Protein AF-A0A7J9YKW8-F1 (afdb_monomer)

Solvent-accessible surface area (backbone atoms only — not comparable to full-atom values): 7260 Å² total; per-residue (Å²): 127,84,62,62,62,55,50,50,53,51,48,48,49,53,52,52,34,52,52,51,46,54,50,53,51,49,49,36,51,47,34,22,53,49,23,52,75,72,69,74,45,67,23,69,60,40,20,50,52,50,47,55,55,48,50,58,50,47,77,72,68,57,56,70,73,44,46,51,50,47,48,54,52,53,49,52,50,50,51,51,51,51,52,49,50,54,50,49,52,63,69,70,56,57,70,65,63,45,64,80,39,45,66,66,53,50,50,52,54,50,52,51,53,53,56,55,59,63,69,68,64,70,66,65,70,59,70,79,74,118

pLDDT: mean 84.44, std 10.03, range [50.09, 98.0]

Foldseek 3Di:
DVVPVVVVVVCCLVVVLVVVLVVLVCQLVVQLCCCVPPVVDHSNVSSVVSVVVVVVVCVVDPDPSSSVSSVVVVVVVVVVVVVVVVVVVVVPDDPVVCVVVVPVVVVVVVVVVVVVVVVPPPPPVVVVPD

Structure (mmCIF, N/CA/C/O backbone):
data_AF-A0A7J9YKW8-F1
#
_entry.id   AF-A0A7J9YKW8-F1
#
loop_
_atom_site.group_PDB
_atom_site.id
_atom_site.type_symbol
_atom_site.label_atom_id
_atom_site.label_alt_id
_atom_site.label_comp_id
_atom_site.label_asym_id
_atom_site.label_entity_id
_atom_site.label_seq_id
_atom_site.pdbx_PDB_ins_code
_atom_site.Cartn_x
_atom_site.Cartn_y
_atom_site.Cartn_z
_atom_site.occupancy
_atom_site.B_iso_or_equiv
_atom_site.auth_seq_id
_atom_site.auth_comp_id
_atom_site.auth_asym_id
_atom_site.auth_atom_id
_atom_site.pdbx_PDB_model_num
ATOM 1 N N . MET A 1 1 ? -28.601 26.530 15.324 1.00 50.09 1 MET A N 1
ATOM 2 C CA . MET A 1 1 ? -28.606 25.846 16.633 1.00 50.09 1 MET A CA 1
ATOM 3 C C . MET A 1 1 ? -28.404 24.337 16.513 1.00 50.09 1 MET A C 1
ATOM 5 O O . MET A 1 1 ? -27.565 23.844 17.246 1.00 50.09 1 MET A O 1
ATOM 9 N N . LEU A 1 2 ? -29.072 23.597 15.605 1.00 60.59 2 LEU A N 1
ATOM 10 C CA . LEU A 1 2 ? -28.809 22.150 15.399 1.00 60.59 2 LEU A CA 1
ATOM 11 C C . LEU A 1 2 ? -27.760 21.827 14.300 1.00 60.59 2 LEU A C 1
ATOM 13 O O . LEU A 1 2 ? -27.387 20.673 14.140 1.00 60.59 2 LEU A O 1
ATOM 17 N N . ASN A 1 3 ? -27.266 22.822 13.550 1.00 66.88 3 ASN A N 1
ATOM 18 C CA . ASN A 1 3 ? -26.307 22.619 12.445 1.00 66.88 3 ASN A CA 1
ATOM 19 C C . ASN A 1 3 ? -24.840 22.889 12.840 1.00 66.88 3 ASN A C 1
ATOM 21 O O . ASN A 1 3 ? -23.915 22.472 12.154 1.00 66.88 3 ASN A O 1
ATOM 25 N N . ASP A 1 4 ? -24.624 23.573 13.963 1.00 78.38 4 ASP A N 1
ATOM 26 C CA . ASP A 1 4 ? -23.306 24.089 14.342 1.00 78.38 4 ASP A CA 1
ATOM 27 C C . ASP A 1 4 ? -22.444 22.985 14.987 1.00 78.38 4 ASP A C 1
ATOM 29 O O . ASP A 1 4 ? -21.262 22.852 14.688 1.00 78.38 4 ASP A O 1
ATOM 33 N N . GLY A 1 5 ? -23.057 22.114 15.799 1.00 78.00 5 GLY A N 1
ATOM 34 C CA . GLY A 1 5 ? -22.378 20.968 16.416 1.00 78.00 5 GLY A CA 1
ATOM 35 C C . GLY A 1 5 ? -22.080 19.828 15.438 1.00 78.00 5 GLY A C 1
ATOM 36 O O . GLY A 1 5 ? -21.012 19.229 15.504 1.00 78.00 5 GLY A O 1
ATOM 37 N N . VAL A 1 6 ? -22.983 19.561 14.486 1.00 80.00 6 VAL A N 1
ATOM 38 C CA . VAL A 1 6 ? -22.766 18.532 13.453 1.00 80.00 6 VAL A CA 1
ATOM 39 C C . VAL A 1 6 ? -21.626 18.939 12.525 1.00 80.00 6 VAL A C 1
ATOM 41 O O . VAL A 1 6 ? -20.781 18.106 12.218 1.00 80.00 6 VAL A O 1
ATOM 44 N N . ALA A 1 7 ? -21.550 20.217 12.135 1.00 80.12 7 ALA A N 1
ATOM 45 C CA . ALA A 1 7 ? -20.447 20.729 11.327 1.00 80.12 7 ALA A CA 1
ATOM 46 C C . ALA A 1 7 ? -19.093 20.582 12.038 1.00 80.12 7 ALA A C 1
ATOM 48 O O . ALA A 1 7 ? -18.124 20.189 11.398 1.00 80.12 7 ALA A O 1
ATOM 49 N N . ILE A 1 8 ? -19.032 20.836 13.350 1.00 77.69 8 ILE A N 1
ATOM 50 C CA . ILE A 1 8 ? -17.806 20.664 14.146 1.00 77.69 8 ILE A CA 1
ATOM 51 C C . ILE A 1 8 ? -17.387 19.193 14.190 1.00 77.69 8 ILE A C 1
ATOM 53 O O . ILE A 1 8 ? -16.230 18.900 13.913 1.00 77.69 8 ILE A O 1
ATOM 57 N N . VAL A 1 9 ? -18.317 18.269 14.452 1.00 77.75 9 VAL A N 1
ATOM 58 C CA . VAL A 1 9 ? -18.020 16.824 14.472 1.00 77.75 9 VAL A CA 1
ATOM 59 C C . VAL A 1 9 ? -17.594 16.328 13.088 1.00 77.75 9 VAL A C 1
ATOM 61 O O . VAL A 1 9 ? -16.644 15.557 12.975 1.00 77.75 9 VAL A O 1
ATOM 64 N N . LEU A 1 10 ? -18.241 16.806 12.018 1.00 76.81 10 LEU A N 1
ATOM 65 C CA . LEU A 1 10 ? -17.848 16.473 10.648 1.00 76.81 10 LEU A CA 1
ATOM 66 C C . LEU A 1 10 ? -16.442 16.985 10.326 1.00 76.81 10 LEU A C 1
ATOM 68 O O . LEU A 1 10 ? -15.647 16.252 9.743 1.00 76.81 10 LEU A O 1
ATOM 72 N N . TYR A 1 11 ? -16.138 18.230 10.705 1.00 80.88 11 TYR A N 1
ATOM 73 C CA . TYR A 1 11 ? -14.812 18.812 10.522 1.00 80.88 11 TYR A CA 1
ATOM 74 C C . TYR A 1 11 ? -13.767 18.071 11.344 1.00 80.88 11 TYR A C 1
ATOM 76 O O . TYR A 1 11 ? -12.694 17.800 10.827 1.00 80.88 11 TYR A O 1
ATOM 84 N N . GLU A 1 12 ? -14.066 17.702 12.585 1.00 76.94 12 GLU A N 1
ATOM 85 C CA . GLU A 1 12 ? -13.144 16.958 13.438 1.00 76.94 12 GLU A CA 1
ATOM 86 C C . GLU A 1 12 ? -12.818 15.593 12.823 1.00 76.94 12 GLU A C 1
ATOM 88 O O . GLU A 1 12 ? -11.647 15.253 12.681 1.00 76.94 12 GLU A O 1
ATOM 93 N N . ILE A 1 13 ? -13.825 14.860 12.337 1.00 76.19 13 ILE A N 1
ATOM 94 C CA . ILE A 1 13 ? -13.625 13.563 11.676 1.00 76.19 13 ILE A CA 1
ATOM 95 C C . ILE A 1 13 ? -12.825 13.716 10.375 1.00 76.19 13 ILE A C 1
ATOM 97 O O . ILE A 1 13 ? -11.855 12.987 10.164 1.00 76.19 13 ILE A O 1
ATOM 101 N N . LEU A 1 14 ? -13.188 14.672 9.512 1.00 78.56 14 LEU A N 1
ATOM 102 C CA . LEU A 1 14 ? -12.498 14.893 8.235 1.00 78.56 14 LEU A CA 1
ATOM 103 C C . LEU A 1 14 ? -11.055 15.359 8.432 1.00 78.56 14 LEU A C 1
ATOM 105 O O . LEU A 1 14 ? -10.143 14.872 7.766 1.00 78.56 14 LEU A O 1
ATOM 109 N N . LEU A 1 15 ? -10.841 16.305 9.341 1.00 81.69 15 LEU A N 1
ATOM 110 C CA . LEU A 1 15 ? -9.563 16.983 9.516 1.00 81.69 15 LEU A CA 1
ATOM 111 C C . LEU A 1 15 ? -8.595 16.095 10.315 1.00 81.69 15 LEU A C 1
ATOM 113 O O . LEU A 1 15 ? -7.461 15.899 9.877 1.00 81.69 15 LEU A O 1
ATOM 117 N N . VAL A 1 16 ? -9.051 15.451 11.399 1.00 79.38 16 VAL A N 1
ATOM 118 C CA . VAL A 1 16 ? -8.242 14.476 12.159 1.00 79.38 16 VAL A CA 1
ATOM 119 C C . VAL A 1 16 ? -7.988 13.210 11.339 1.00 79.38 16 VAL A C 1
ATOM 121 O O . VAL A 1 16 ? -6.869 12.698 11.349 1.00 79.38 16 VAL A O 1
ATOM 124 N N . GLY A 1 17 ? -8.975 12.726 10.581 1.00 80.75 17 GLY A N 1
ATOM 125 C CA . GLY A 1 17 ? -8.829 11.556 9.713 1.00 80.75 17 GLY A CA 1
ATOM 12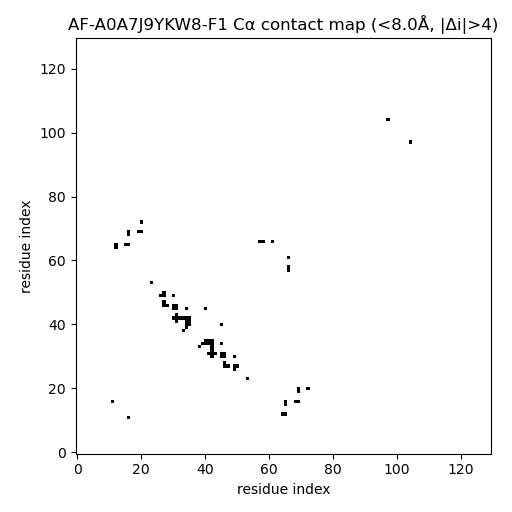6 C C . GLY A 1 17 ? -7.831 11.767 8.571 1.00 80.75 17 GLY A C 1
ATOM 127 O O . GLY A 1 17 ? -6.934 10.943 8.365 1.00 80.75 17 GLY A O 1
ATOM 128 N N . ALA A 1 18 ? -7.918 12.897 7.861 1.00 83.75 18 ALA A N 1
ATOM 129 C CA . ALA A 1 18 ? -6.984 13.233 6.784 1.00 83.75 18 ALA A CA 1
ATOM 130 C C . ALA A 1 18 ? -5.554 13.469 7.306 1.00 83.75 18 ALA A C 1
ATOM 132 O O . ALA A 1 18 ? -4.578 12.985 6.718 1.00 83.75 18 ALA A O 1
ATOM 133 N N . MET A 1 19 ? -5.414 14.159 8.444 1.00 85.38 19 MET A N 1
ATOM 134 C CA . MET A 1 19 ? -4.116 14.336 9.107 1.00 85.38 19 MET A CA 1
ATOM 135 C C . MET A 1 19 ? -3.540 13.004 9.599 1.00 85.38 19 MET A C 1
ATOM 137 O O . MET A 1 19 ? -2.366 1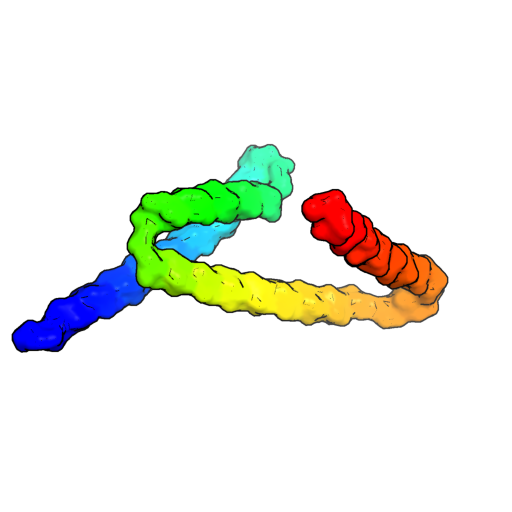2.726 9.370 1.00 85.38 19 MET A O 1
ATOM 141 N N . GLY A 1 20 ? -4.359 12.141 10.204 1.00 85.31 20 GLY A N 1
ATOM 142 C CA . GLY A 1 20 ? -3.944 10.801 10.619 1.00 85.31 20 GLY A CA 1
ATOM 143 C C . GLY A 1 20 ? -3.460 9.960 9.438 1.00 85.31 20 GLY A C 1
ATOM 144 O O . GLY A 1 20 ? -2.401 9.342 9.512 1.00 85.31 20 GLY A O 1
ATOM 145 N N . THR A 1 21 ? -4.175 10.006 8.310 1.00 87.25 21 THR A N 1
ATOM 146 C CA . THR A 1 21 ? -3.815 9.241 7.106 1.00 87.25 21 THR A CA 1
ATOM 147 C C . THR A 1 21 ? -2.475 9.713 6.550 1.00 87.25 21 THR A C 1
ATOM 149 O O . THR A 1 21 ? -1.553 8.916 6.385 1.00 87.25 21 THR A O 1
ATOM 152 N N . SER A 1 22 ? -2.324 11.021 6.334 1.00 89.31 22 SER A N 1
ATOM 153 C CA . SER A 1 22 ? -1.071 11.603 5.835 1.00 89.31 22 SER A CA 1
ATOM 154 C C . SER A 1 22 ? 0.113 11.347 6.771 1.00 89.31 22 SER A C 1
ATOM 156 O O . SER A 1 22 ? 1.196 11.015 6.290 1.00 89.31 22 SER A O 1
ATOM 158 N N . LEU A 1 23 ? -0.093 11.391 8.092 1.00 89.88 23 LEU A N 1
ATOM 159 C CA . LEU A 1 23 ? 0.933 11.032 9.068 1.00 89.88 23 LEU A CA 1
ATOM 160 C C . LEU A 1 23 ? 1.328 9.552 8.962 1.00 89.88 23 LEU A C 1
ATOM 162 O O . LEU A 1 23 ? 2.517 9.248 8.939 1.00 89.88 23 LEU A O 1
ATOM 166 N N . THR A 1 24 ? 0.368 8.628 8.849 1.00 91.12 24 THR A N 1
ATOM 167 C CA . THR A 1 24 ? 0.682 7.192 8.701 1.00 91.12 24 THR A CA 1
ATOM 168 C C . THR A 1 24 ? 1.441 6.897 7.407 1.00 91.12 24 THR A C 1
ATOM 170 O O . THR A 1 24 ? 2.394 6.121 7.419 1.00 91.12 24 THR A O 1
ATOM 173 N N . VAL A 1 25 ? 1.096 7.569 6.304 1.00 91.56 25 VAL A N 1
ATOM 174 C CA . VAL A 1 25 ? 1.834 7.469 5.034 1.00 91.56 25 VAL A CA 1
ATOM 175 C C . VAL A 1 25 ? 3.245 8.049 5.178 1.00 91.56 25 VAL A C 1
ATOM 177 O O . VAL A 1 25 ? 4.213 7.429 4.735 1.00 91.56 25 VAL A O 1
ATOM 180 N N . ALA A 1 26 ? 3.387 9.194 5.853 1.00 93.75 26 ALA A N 1
ATOM 181 C CA . ALA A 1 26 ? 4.685 9.803 6.127 1.00 93.75 26 ALA A CA 1
ATOM 182 C C . ALA A 1 26 ? 5.572 8.906 7.003 1.00 93.75 26 ALA A C 1
ATOM 184 O O . ALA A 1 26 ? 6.765 8.797 6.738 1.00 93.75 26 ALA A O 1
ATOM 185 N N . VAL A 1 27 ? 5.010 8.221 8.003 1.00 92.94 27 VAL A N 1
ATOM 186 C CA . VAL A 1 27 ? 5.749 7.254 8.830 1.00 92.94 27 VAL A CA 1
ATOM 187 C C . VAL A 1 27 ? 6.140 6.018 8.018 1.00 92.94 27 VAL A C 1
ATOM 189 O O . VAL A 1 27 ? 7.280 5.568 8.122 1.00 92.94 27 VAL A O 1
ATOM 192 N N . ALA A 1 28 ? 5.245 5.488 7.179 1.00 91.50 28 ALA A N 1
ATOM 193 C CA . ALA A 1 28 ? 5.536 4.332 6.331 1.00 91.50 28 ALA A CA 1
ATOM 194 C C . ALA A 1 28 ? 6.701 4.610 5.363 1.00 91.50 28 ALA A C 1
ATOM 196 O O . ALA A 1 28 ? 7.655 3.827 5.290 1.00 91.50 28 ALA A O 1
ATOM 197 N N . TYR A 1 29 ? 6.655 5.753 4.674 1.00 92.31 29 TYR A N 1
ATOM 198 C CA . TYR A 1 29 ? 7.715 6.189 3.765 1.00 92.31 29 TYR A CA 1
ATOM 199 C C . TYR A 1 29 ? 8.981 6.632 4.512 1.00 92.31 29 TYR A C 1
ATOM 201 O O . TYR A 1 29 ? 10.095 6.295 4.119 1.00 92.31 29 TYR A O 1
ATOM 209 N N . GLY A 1 30 ? 8.830 7.334 5.636 1.00 91.50 30 GLY A N 1
ATOM 210 C CA . GLY A 1 30 ? 9.947 7.751 6.481 1.00 91.50 30 GLY A CA 1
ATOM 211 C C . GLY A 1 30 ? 10.733 6.557 7.015 1.00 91.50 30 GLY A C 1
ATOM 212 O O . GLY A 1 30 ? 11.959 6.566 6.977 1.00 91.50 30 GLY A O 1
ATOM 213 N N . SER A 1 31 ? 10.046 5.490 7.433 1.00 92.06 31 SER A N 1
ATOM 214 C CA . SER A 1 31 ? 10.691 4.252 7.876 1.00 92.06 31 SER A CA 1
ATOM 215 C C . SER A 1 31 ? 11.494 3.579 6.760 1.00 92.06 31 SER A C 1
ATOM 217 O O . SER A 1 31 ? 12.587 3.084 7.035 1.00 92.06 31 SER A O 1
ATOM 219 N N . PHE A 1 32 ? 10.994 3.610 5.519 1.00 92.56 32 PHE A N 1
ATOM 220 C CA . PHE A 1 32 ? 11.708 3.097 4.349 1.00 92.56 32 PHE A CA 1
ATOM 221 C C . PHE A 1 32 ? 13.032 3.845 4.140 1.00 92.56 32 PHE A C 1
ATOM 223 O O . PHE A 1 32 ? 14.106 3.242 4.159 1.00 92.56 32 PHE A O 1
ATOM 230 N N . VAL A 1 33 ? 12.953 5.175 4.022 1.00 92.94 33 VAL A N 1
ATOM 231 C CA . VAL A 1 33 ? 14.107 6.039 3.727 1.00 92.94 33 VAL A CA 1
ATOM 232 C C . VAL A 1 33 ? 15.135 6.010 4.859 1.00 92.94 33 VAL A C 1
ATOM 234 O O . VAL A 1 33 ? 16.334 5.936 4.598 1.00 92.94 33 VAL A O 1
ATOM 237 N N . LEU A 1 34 ? 14.688 6.031 6.120 1.00 91.00 34 LEU A N 1
ATOM 238 C CA . LEU A 1 34 ? 15.584 5.946 7.278 1.00 91.00 34 LEU A CA 1
ATOM 239 C C . LEU A 1 34 ? 16.320 4.601 7.328 1.00 91.00 34 LEU A C 1
ATOM 241 O O . LEU A 1 34 ? 17.507 4.565 7.652 1.00 91.00 34 LEU A O 1
ATOM 245 N N . SER A 1 35 ? 15.639 3.501 6.995 1.00 92.25 35 SER A N 1
ATOM 246 C CA . SER A 1 35 ? 16.252 2.170 6.991 1.00 92.25 35 SER A CA 1
ATOM 247 C C . SER A 1 35 ? 17.318 2.036 5.906 1.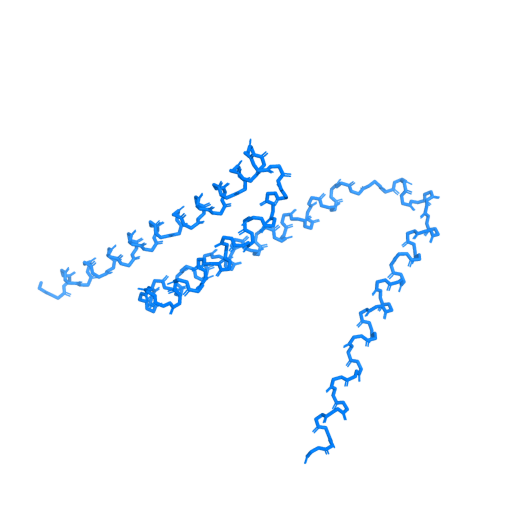00 92.25 35 SER A C 1
ATOM 249 O O . SER A 1 35 ? 18.431 1.600 6.207 1.00 92.25 35 SER A O 1
ATOM 251 N N . GLU A 1 36 ? 17.007 2.430 4.668 1.00 89.12 36 GLU A N 1
ATOM 252 C CA . GLU A 1 36 ? 17.969 2.350 3.562 1.00 89.12 36 GLU A CA 1
ATOM 253 C C . GLU A 1 36 ? 19.128 3.338 3.729 1.00 89.12 36 GLU A C 1
ATOM 255 O O . GLU A 1 36 ? 20.275 2.988 3.464 1.00 89.12 36 GLU A O 1
ATOM 260 N N . GLY A 1 37 ? 18.846 4.554 4.202 1.00 86.50 37 GLY A N 1
ATOM 261 C CA . GLY A 1 37 ? 19.847 5.614 4.303 1.00 86.50 37 GLY A CA 1
ATOM 262 C C . GLY A 1 37 ? 20.804 5.486 5.490 1.00 86.50 37 GLY A C 1
ATOM 263 O O . GLY A 1 37 ? 21.940 5.944 5.391 1.00 86.50 37 GLY A O 1
ATOM 264 N N . ILE A 1 38 ? 20.368 4.901 6.613 1.00 81.75 38 ILE A N 1
ATOM 265 C CA . ILE A 1 38 ? 21.129 4.944 7.878 1.00 81.75 38 ILE A CA 1
ATOM 266 C C . ILE A 1 38 ? 21.522 3.549 8.369 1.00 81.75 38 ILE A C 1
ATOM 268 O O . ILE A 1 38 ? 22.637 3.357 8.848 1.00 81.75 38 ILE A O 1
ATOM 272 N N . VAL A 1 39 ? 20.612 2.575 8.283 1.00 80.81 39 VAL A N 1
ATOM 273 C CA . VAL A 1 39 ? 20.772 1.263 8.940 1.00 80.81 39 VAL A CA 1
ATOM 274 C C . VAL A 1 39 ? 21.300 0.197 7.973 1.00 80.81 39 VAL A C 1
ATOM 276 O O . VAL A 1 39 ? 21.870 -0.800 8.411 1.00 80.81 39 VAL A O 1
ATOM 279 N N . GLY A 1 40 ? 21.128 0.387 6.660 1.00 82.31 40 GLY A N 1
ATOM 280 C CA . GLY A 1 40 ? 21.507 -0.600 5.643 1.00 82.31 40 GLY A CA 1
ATOM 281 C C . GLY A 1 40 ? 20.652 -1.875 5.678 1.00 82.31 40 GLY A C 1
ATOM 282 O O . GLY A 1 40 ? 21.030 -2.893 5.102 1.00 82.31 40 GLY A O 1
ATOM 283 N N . ALA A 1 41 ? 19.509 -1.838 6.370 1.00 86.31 41 ALA A N 1
ATOM 284 C CA . ALA A 1 41 ? 18.534 -2.923 6.414 1.00 86.31 41 ALA A CA 1
ATOM 285 C C . ALA A 1 41 ? 17.484 -2.767 5.299 1.00 86.31 41 ALA A C 1
ATOM 287 O O . ALA A 1 41 ? 17.317 -1.685 4.735 1.00 86.31 41 ALA A O 1
ATOM 288 N N . SER A 1 42 ? 16.739 -3.840 5.002 1.00 90.56 42 SER A N 1
ATOM 289 C CA . SER A 1 42 ? 15.675 -3.815 3.986 1.00 90.56 42 SER A CA 1
ATOM 290 C C . SER A 1 42 ? 14.601 -2.779 4.333 1.00 90.56 42 SER A C 1
ATOM 292 O O . SER A 1 42 ? 13.825 -2.977 5.273 1.00 90.56 42 SER A O 1
ATOM 294 N N . GLY A 1 43 ? 14.527 -1.701 3.543 1.00 87.75 43 GLY A N 1
ATOM 295 C CA . GLY A 1 43 ? 13.561 -0.618 3.743 1.00 87.75 43 GLY A CA 1
ATOM 296 C C . GLY A 1 43 ? 12.114 -1.102 3.750 1.00 87.75 43 GLY A C 1
ATOM 297 O O . GLY A 1 43 ? 11.322 -0.666 4.580 1.00 87.75 43 GLY A O 1
ATOM 298 N N . VAL A 1 44 ? 11.784 -2.083 2.903 1.00 91.94 44 VAL A N 1
ATOM 299 C CA . VAL A 1 44 ? 10.438 -2.676 2.843 1.00 91.94 44 VAL A CA 1
ATOM 300 C C . VAL A 1 44 ? 10.054 -3.323 4.176 1.00 91.94 44 VAL A C 1
ATOM 302 O O . VAL A 1 44 ? 8.965 -3.080 4.692 1.00 91.94 44 VAL A O 1
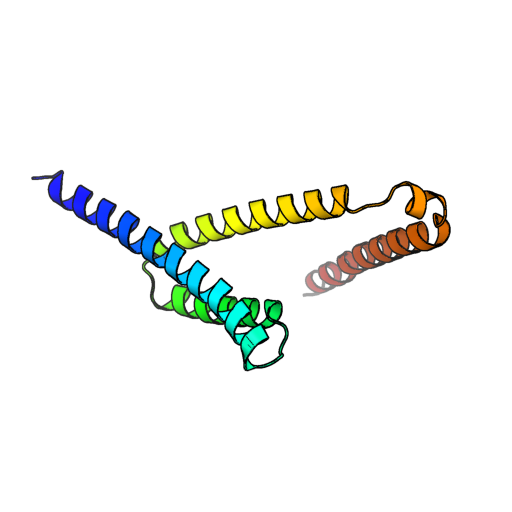ATOM 305 N N . MET A 1 45 ? 10.950 -4.114 4.772 1.00 93.44 45 MET A N 1
ATOM 306 C CA . MET A 1 45 ? 10.673 -4.771 6.055 1.00 93.44 45 MET A CA 1
ATOM 307 C C . MET A 1 45 ? 10.589 -3.769 7.210 1.00 93.44 45 MET A C 1
ATOM 309 O O . MET A 1 45 ? 9.796 -3.974 8.129 1.00 93.44 45 MET A O 1
ATOM 313 N N . ALA A 1 46 ? 11.344 -2.669 7.151 1.00 92.94 46 ALA A N 1
ATOM 314 C CA . ALA A 1 46 ? 11.215 -1.578 8.113 1.00 92.94 46 ALA A CA 1
ATOM 315 C C . ALA A 1 46 ? 9.832 -0.912 8.028 1.00 92.94 46 ALA A C 1
ATOM 317 O O . ALA A 1 46 ? 9.165 -0.763 9.052 1.00 92.94 46 ALA A O 1
ATOM 318 N N . THR A 1 47 ? 9.343 -0.617 6.818 1.00 92.88 47 THR A N 1
ATOM 319 C CA . THR A 1 47 ? 7.979 -0.106 6.612 1.00 92.88 47 THR A CA 1
ATOM 320 C C . THR A 1 47 ? 6.917 -1.070 7.137 1.00 92.88 47 THR A C 1
ATOM 322 O O . THR A 1 47 ? 5.965 -0.630 7.780 1.00 92.88 47 THR A O 1
ATOM 325 N N . VAL A 1 48 ? 7.084 -2.383 6.931 1.00 93.44 48 VAL A N 1
ATOM 326 C CA . VAL A 1 48 ? 6.174 -3.401 7.487 1.00 93.44 48 VAL A CA 1
ATOM 327 C C . VAL A 1 48 ? 6.197 -3.380 9.017 1.00 93.44 48 VAL A C 1
ATOM 329 O O . VAL A 1 48 ? 5.138 -3.378 9.643 1.00 93.44 48 VAL A O 1
ATOM 332 N N . ALA A 1 49 ? 7.379 -3.309 9.634 1.00 92.69 49 ALA A N 1
ATOM 333 C CA . ALA A 1 49 ? 7.506 -3.219 11.087 1.00 92.69 49 ALA A CA 1
ATOM 334 C C . ALA A 1 49 ? 6.841 -1.947 11.645 1.00 92.69 49 ALA A C 1
ATOM 336 O O . ALA A 1 49 ? 6.100 -2.021 12.628 1.00 92.69 49 ALA A O 1
ATOM 337 N N . ALA A 1 50 ? 7.038 -0.800 10.988 1.00 92.50 50 ALA A N 1
ATOM 338 C CA . ALA A 1 50 ? 6.369 0.452 11.332 1.00 92.50 50 ALA A CA 1
ATOM 339 C C . ALA A 1 50 ? 4.843 0.352 11.167 1.00 92.50 50 ALA A C 1
ATOM 341 O O . ALA A 1 50 ? 4.103 0.838 12.020 1.00 92.50 50 ALA A O 1
ATOM 342 N N . GLY A 1 51 ? 4.367 -0.323 10.117 1.00 90.56 51 GLY A N 1
ATOM 343 C CA . GLY A 1 51 ? 2.948 -0.594 9.890 1.00 90.56 51 GLY A CA 1
ATOM 344 C C . GLY A 1 51 ? 2.322 -1.448 10.995 1.00 90.56 51 GLY A C 1
ATOM 345 O O . GLY A 1 51 ? 1.263 -1.095 11.506 1.00 90.56 51 GLY A O 1
ATOM 346 N N . ILE A 1 52 ? 2.997 -2.518 11.429 1.00 92.00 52 ILE A N 1
ATOM 347 C CA . ILE A 1 52 ? 2.542 -3.361 12.550 1.00 92.00 52 ILE A CA 1
ATOM 348 C C . ILE A 1 52 ? 2.500 -2.550 13.853 1.00 92.00 52 ILE A C 1
ATOM 350 O O . ILE A 1 52 ? 1.507 -2.599 14.581 1.00 92.00 52 ILE A O 1
ATOM 354 N N . ALA A 1 53 ? 3.549 -1.768 14.131 1.00 91.25 53 ALA A N 1
ATOM 355 C CA . ALA A 1 53 ? 3.611 -0.918 15.319 1.00 91.25 53 ALA A CA 1
ATOM 356 C C . ALA A 1 53 ? 2.485 0.132 15.332 1.00 91.25 53 ALA A C 1
ATOM 358 O O . ALA A 1 53 ? 1.775 0.270 16.330 1.00 91.25 53 ALA A O 1
ATOM 359 N N . MET A 1 54 ? 2.272 0.829 14.211 1.00 89.19 54 MET A N 1
ATOM 360 C CA . MET A 1 54 ? 1.189 1.805 14.072 1.00 89.19 54 MET A CA 1
ATOM 361 C C . MET A 1 54 ? -0.193 1.156 14.134 1.00 89.19 54 MET A C 1
ATOM 363 O O . MET A 1 54 ? -1.089 1.737 14.741 1.00 89.19 54 MET A O 1
ATOM 367 N N . GLY A 1 55 ? -0.366 -0.044 13.572 1.00 85.94 55 GLY A N 1
ATOM 368 C CA . GLY A 1 55 ? -1.621 -0.793 13.634 1.00 85.94 55 GLY A CA 1
ATOM 369 C C . GLY A 1 55 ? -2.077 -1.032 15.075 1.00 85.94 55 GLY A C 1
ATOM 370 O O . GLY A 1 55 ? -3.202 -0.681 15.429 1.00 85.94 55 GLY A O 1
ATOM 371 N N . GLY A 1 56 ? -1.175 -1.512 15.941 1.00 85.50 56 GLY A N 1
ATOM 372 C CA . GLY A 1 56 ? -1.481 -1.719 17.364 1.00 85.50 56 GLY A CA 1
ATOM 373 C C . GLY A 1 56 ? -1.711 -0.417 18.150 1.00 85.50 56 GLY A C 1
ATOM 374 O O . GLY A 1 56 ? -2.548 -0.355 19.055 1.00 85.50 56 GLY A O 1
ATOM 375 N N . MET A 1 57 ? -1.007 0.665 17.800 1.00 83.00 57 MET A N 1
ATOM 376 C CA . MET A 1 57 ? -1.230 1.981 18.416 1.00 83.00 57 MET A CA 1
ATOM 377 C C . MET A 1 57 ? -2.577 2.591 18.007 1.00 83.00 57 MET A C 1
ATOM 379 O O . MET A 1 57 ? -3.267 3.186 18.838 1.00 83.00 57 MET A O 1
ATOM 383 N N . LEU A 1 58 ? -2.974 2.427 16.746 1.00 81.31 58 LEU A N 1
ATOM 384 C CA . LEU A 1 58 ? -4.231 2.949 16.225 1.00 81.31 58 LEU A CA 1
ATOM 385 C C . LEU A 1 58 ? -5.430 2.233 16.861 1.00 81.31 58 LEU A C 1
ATOM 387 O O . LEU A 1 58 ? -6.384 2.890 17.279 1.00 81.31 58 LEU A O 1
ATOM 391 N N . GLU A 1 59 ? -5.328 0.914 17.038 1.00 80.31 59 GLU A N 1
ATOM 392 C CA . GLU A 1 59 ? -6.336 0.075 17.696 1.00 80.31 59 GLU A CA 1
ATOM 393 C C . GLU A 1 59 ? -6.471 0.334 19.209 1.00 80.31 59 GLU A C 1
ATOM 395 O O . GLU A 1 59 ? -7.495 0.017 19.817 1.00 80.31 59 GLU A O 1
ATOM 400 N N . SER A 1 60 ? -5.491 0.979 19.841 1.00 78.19 60 SER A N 1
ATOM 401 C CA . SER A 1 60 ? -5.583 1.355 21.258 1.00 78.19 60 SER A CA 1
ATOM 402 C C . SER A 1 60 ? -5.985 2.814 21.489 1.00 78.19 60 SER A C 1
ATOM 404 O O . SER A 1 60 ? -6.574 3.103 22.529 1.00 78.19 60 SER A O 1
ATOM 406 N N . ARG A 1 61 ? -5.712 3.741 20.552 1.00 75.31 61 ARG A N 1
ATOM 407 C CA . ARG A 1 61 ? -5.846 5.193 20.807 1.00 75.31 61 ARG A CA 1
ATOM 408 C C . ARG A 1 61 ? -6.805 5.978 19.916 1.00 75.31 61 ARG A C 1
ATOM 410 O O . ARG A 1 61 ? -7.219 7.053 20.335 1.00 75.31 61 ARG A O 1
ATOM 417 N N . ALA A 1 62 ? -7.163 5.505 18.722 1.00 78.69 62 ALA A N 1
ATOM 418 C CA . ALA A 1 62 ? -8.068 6.269 17.852 1.00 78.69 62 ALA A CA 1
ATOM 419 C C . ALA A 1 62 ? -9.547 6.065 18.223 1.00 78.69 62 ALA A C 1
ATOM 421 O O . ALA A 1 62 ? -9.889 5.047 18.818 1.00 78.69 62 ALA A O 1
ATOM 422 N N . GLY A 1 63 ? -10.423 7.008 17.869 1.00 80.56 63 GLY A N 1
ATOM 423 C CA . GLY A 1 63 ? -11.876 6.801 17.923 1.00 80.56 63 GLY A CA 1
ATOM 424 C C . GLY A 1 63 ? -12.351 5.867 16.804 1.00 80.56 63 GLY A C 1
ATOM 425 O O . GLY A 1 63 ? -11.715 5.813 15.754 1.00 80.56 63 GLY A O 1
ATOM 426 N N . GLU A 1 64 ? -13.449 5.141 17.022 1.00 83.19 64 GLU A N 1
ATOM 427 C CA . GLU A 1 64 ? -13.988 4.120 16.099 1.00 83.19 64 GLU A CA 1
ATOM 428 C C . GLU A 1 64 ? -14.183 4.659 14.670 1.00 83.19 64 GLU A C 1
ATOM 430 O O . GLU A 1 64 ? -13.610 4.121 13.727 1.00 83.19 64 GLU A O 1
ATOM 435 N N . SER A 1 65 ? -14.816 5.826 14.522 1.00 81.62 65 SER A N 1
ATOM 436 C CA . SER A 1 65 ? -15.036 6.477 13.219 1.00 81.62 65 SER A CA 1
ATOM 437 C C . SER A 1 65 ? -13.750 6.836 12.463 1.00 81.62 65 SER A C 1
ATOM 439 O O . SER A 1 65 ? -13.685 6.718 11.241 1.00 81.62 65 SER A O 1
ATOM 441 N N . VAL A 1 66 ? -12.705 7.270 13.173 1.00 83.62 66 VAL A N 1
ATOM 442 C CA . VAL A 1 66 ? -11.407 7.617 12.569 1.00 83.62 66 VAL A CA 1
ATOM 443 C C . VAL A 1 66 ? -10.641 6.355 12.171 1.00 83.62 66 VAL A C 1
ATOM 445 O O . VAL A 1 66 ? -9.950 6.352 11.153 1.00 83.62 66 VAL A O 1
ATOM 448 N N . ARG A 1 67 ? -10.762 5.275 12.954 1.00 85.50 67 ARG A N 1
ATOM 449 C CA . ARG A 1 67 ? -10.156 3.975 12.631 1.00 85.50 67 ARG A CA 1
ATOM 450 C C . ARG A 1 67 ? -10.757 3.373 11.374 1.00 85.50 67 ARG A C 1
ATOM 452 O O . ARG A 1 67 ? -9.994 2.881 10.548 1.00 85.50 67 ARG A O 1
ATOM 459 N N . ASP A 1 68 ? -12.078 3.421 11.242 1.00 87.62 68 ASP A N 1
ATOM 460 C CA . ASP A 1 68 ? -12.780 2.875 10.081 1.00 87.62 68 ASP A CA 1
ATOM 461 C C . ASP A 1 68 ? -12.383 3.622 8.813 1.00 87.62 68 ASP A C 1
ATOM 463 O O . ASP A 1 68 ? -11.952 2.997 7.847 1.00 87.62 68 ASP A O 1
ATOM 467 N N . LEU A 1 69 ? -12.372 4.959 8.868 1.00 87.12 69 LEU A N 1
ATOM 468 C CA . LEU A 1 69 ? -11.877 5.784 7.769 1.00 87.12 69 LEU A CA 1
ATOM 469 C C . LEU A 1 69 ? -10.436 5.394 7.395 1.00 87.12 69 LEU A C 1
ATOM 471 O O . LEU A 1 69 ? -10.158 5.055 6.250 1.00 87.12 69 LEU A O 1
ATOM 475 N N . LEU A 1 70 ? -9.510 5.367 8.358 1.00 88.50 70 LEU A N 1
ATOM 476 C CA . LEU A 1 70 ? -8.119 4.973 8.095 1.00 88.50 70 LEU A CA 1
ATOM 477 C C . LEU A 1 70 ? -8.014 3.573 7.478 1.00 88.50 70 LEU A C 1
ATOM 479 O O . LEU A 1 70 ? -7.222 3.373 6.558 1.00 88.50 70 LEU A O 1
ATOM 483 N N . ARG A 1 71 ? -8.806 2.613 7.961 1.00 89.88 71 ARG A N 1
ATOM 484 C CA . ARG A 1 71 ? -8.840 1.246 7.439 1.00 89.88 71 ARG A CA 1
ATOM 485 C C . ARG A 1 71 ? -9.314 1.217 5.988 1.00 89.88 71 ARG A C 1
ATOM 487 O O . ARG A 1 71 ? -8.626 0.617 5.168 1.00 89.88 71 ARG A O 1
ATOM 494 N N . GLU A 1 72 ? -10.410 1.897 5.664 1.00 91.31 72 GLU A N 1
ATOM 495 C CA . GLU A 1 72 ? -10.926 2.002 4.292 1.00 91.31 72 GLU A CA 1
ATOM 496 C C . GLU A 1 72 ? -9.901 2.647 3.348 1.00 91.31 72 GLU A C 1
ATOM 498 O O . GLU A 1 72 ? -9.678 2.177 2.229 1.00 91.31 72 GLU A O 1
ATOM 503 N N . LEU A 1 73 ? -9.219 3.699 3.810 1.00 91.12 73 LEU A N 1
ATOM 504 C CA . LEU A 1 73 ? -8.188 4.386 3.033 1.00 91.12 73 LEU A CA 1
ATOM 505 C C . LEU A 1 73 ? -6.993 3.465 2.754 1.00 91.12 73 LEU A C 1
ATOM 507 O O . LEU A 1 73 ? -6.527 3.386 1.616 1.00 91.12 73 LEU A O 1
ATOM 511 N N . TRP A 1 74 ? -6.506 2.747 3.768 1.00 91.44 74 TRP A N 1
ATOM 512 C CA . TRP A 1 74 ? -5.398 1.802 3.615 1.00 91.44 74 TRP A CA 1
ATOM 513 C C . TRP A 1 74 ? -5.775 0.571 2.786 1.00 91.44 74 TRP A C 1
ATOM 515 O O . TRP A 1 74 ? -4.943 0.081 2.024 1.00 91.44 74 TRP A O 1
ATOM 525 N N . GLU A 1 75 ? -7.016 0.096 2.875 1.00 94.19 75 GLU A N 1
ATOM 526 C CA . GLU A 1 75 ? -7.528 -0.986 2.030 1.00 94.19 75 GLU A CA 1
ATOM 527 C C . GLU A 1 75 ? -7.588 -0.560 0.557 1.00 94.19 75 GLU A C 1
ATOM 529 O O . GLU A 1 75 ? -7.086 -1.274 -0.313 1.00 94.19 75 GLU A O 1
ATOM 534 N N . SER A 1 76 ? -8.098 0.645 0.281 1.00 95.69 76 SER A N 1
ATOM 535 C CA . SER A 1 76 ? -8.098 1.240 -1.060 1.00 95.69 76 SER A CA 1
ATOM 536 C C . SER A 1 76 ? -6.676 1.395 -1.615 1.00 95.69 76 SER A C 1
ATOM 538 O O . SER A 1 76 ? -6.391 0.976 -2.740 1.00 95.69 76 SER A O 1
ATOM 540 N N . LEU A 1 77 ? -5.739 1.908 -0.808 1.00 94.00 77 LEU A N 1
ATOM 541 C CA . LEU A 1 77 ? -4.327 2.004 -1.192 1.00 94.00 77 LEU A CA 1
ATOM 542 C C . LEU A 1 77 ? -3.704 0.629 -1.456 1.00 94.00 77 LEU A C 1
ATOM 544 O O . LEU A 1 77 ? -2.971 0.476 -2.432 1.00 94.00 77 LEU A O 1
ATOM 548 N N . GLY A 1 78 ? -4.009 -0.375 -0.630 1.00 94.88 78 GLY A N 1
ATOM 549 C CA . GLY A 1 78 ? -3.555 -1.751 -0.822 1.00 94.88 78 GLY A CA 1
ATOM 550 C C . GLY A 1 78 ? -4.082 -2.358 -2.121 1.00 94.88 78 GLY A C 1
ATOM 551 O O . GLY A 1 78 ? -3.327 -2.989 -2.862 1.00 94.88 78 GLY A O 1
ATOM 552 N N . PHE A 1 79 ? -5.349 -2.104 -2.449 1.00 97.75 79 PHE A N 1
ATOM 553 C CA . PHE A 1 79 ? -5.947 -2.523 -3.711 1.00 97.75 79 PHE A CA 1
ATOM 554 C C . PHE A 1 79 ? -5.263 -1.862 -4.915 1.00 97.75 79 PHE A C 1
ATOM 556 O O . PHE A 1 79 ? -4.858 -2.559 -5.848 1.00 97.75 79 PHE A O 1
ATOM 563 N N . ILE A 1 80 ? -5.074 -0.538 -4.878 1.00 98.00 80 ILE A N 1
ATOM 564 C CA . ILE A 1 80 ? -4.400 0.214 -5.948 1.00 98.00 80 ILE A CA 1
ATOM 565 C C . ILE A 1 80 ? -2.955 -0.269 -6.111 1.00 98.00 80 ILE A C 1
ATOM 567 O O . ILE A 1 80 ? -2.526 -0.551 -7.228 1.00 98.00 80 ILE A O 1
ATOM 571 N N . ALA A 1 81 ? -2.210 -0.419 -5.013 1.00 96.12 81 ALA A N 1
ATOM 572 C CA . ALA A 1 81 ? -0.831 -0.899 -5.040 1.00 96.12 81 ALA A CA 1
ATOM 573 C C . ALA A 1 81 ? -0.730 -2.314 -5.623 1.00 96.12 81 ALA A C 1
ATOM 575 O O . ALA A 1 81 ? 0.140 -2.576 -6.451 1.00 96.12 81 ALA A O 1
ATOM 576 N N . ASN A 1 82 ? -1.642 -3.214 -5.247 1.00 97.19 82 ASN A N 1
ATOM 577 C CA . ASN A 1 82 ? -1.684 -4.570 -5.783 1.00 97.19 82 ASN A CA 1
ATOM 578 C C . ASN A 1 82 ? -2.019 -4.578 -7.285 1.00 97.19 82 ASN A C 1
ATOM 580 O O . ASN A 1 82 ? -1.368 -5.277 -8.060 1.00 97.19 82 ASN A O 1
ATOM 584 N N . ALA A 1 83 ? -2.979 -3.759 -7.722 1.00 97.81 83 ALA A N 1
ATOM 585 C CA . ALA A 1 83 ? -3.307 -3.609 -9.139 1.00 97.81 83 ALA A CA 1
ATOM 586 C C . ALA A 1 83 ? -2.116 -3.069 -9.948 1.00 97.81 83 ALA A C 1
ATOM 588 O O . ALA A 1 83 ? -1.798 -3.602 -11.013 1.00 97.81 83 ALA A O 1
ATOM 589 N N . LEU A 1 84 ? -1.417 -2.058 -9.422 1.00 97.81 84 LEU A N 1
ATOM 590 C CA . LEU A 1 84 ? -0.203 -1.518 -10.032 1.00 97.81 84 LEU A CA 1
ATOM 591 C C . LEU A 1 84 ? 0.923 -2.554 -10.072 1.00 97.81 84 LEU A C 1
ATOM 593 O O . LEU A 1 84 ? 1.601 -2.654 -11.088 1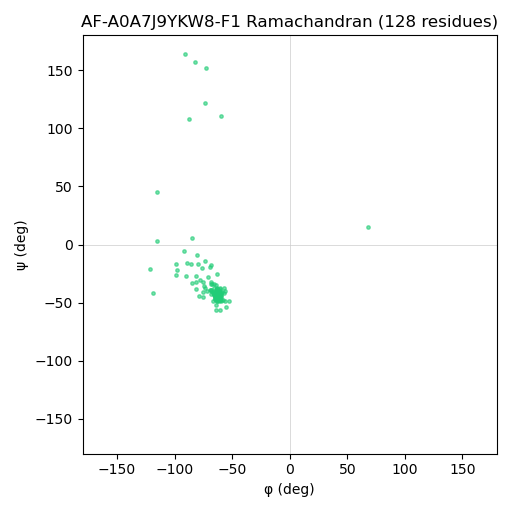.00 97.81 84 LEU A O 1
ATOM 597 N N . LEU A 1 85 ? 1.104 -3.356 -9.018 1.00 96.12 85 LEU A N 1
ATOM 598 C CA . LEU A 1 85 ? 2.096 -4.432 -8.990 1.00 96.12 85 LEU A CA 1
ATOM 599 C C . LEU A 1 85 ? 1.831 -5.450 -10.105 1.00 96.12 85 LEU A C 1
ATOM 601 O O . LEU A 1 85 ? 2.741 -5.775 -10.866 1.00 96.12 85 LEU A O 1
ATOM 605 N N . PHE A 1 86 ? 0.586 -5.913 -10.247 1.00 96.12 86 PHE A N 1
ATOM 606 C CA . PHE A 1 86 ? 0.208 -6.820 -11.332 1.00 96.12 86 PHE A CA 1
ATOM 607 C C . PHE A 1 86 ? 0.405 -6.190 -12.713 1.00 96.12 86 PHE A C 1
ATOM 609 O O . PHE A 1 86 ? 0.911 -6.855 -13.617 1.00 96.12 86 PHE A O 1
ATOM 616 N N . LEU A 1 87 ? 0.056 -4.911 -12.871 1.00 96.69 87 LEU A N 1
ATOM 617 C CA . LEU A 1 87 ? 0.265 -4.173 -14.113 1.00 96.69 87 LEU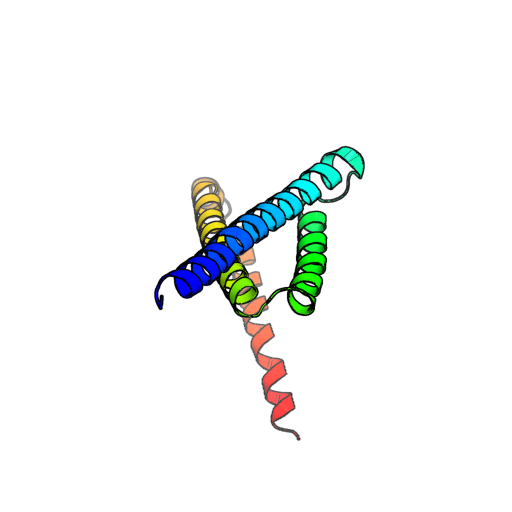 A CA 1
ATOM 618 C C . LEU A 1 87 ? 1.757 -4.065 -14.463 1.00 96.69 87 LEU A C 1
ATOM 620 O O . LEU A 1 87 ? 2.138 -4.343 -15.598 1.00 96.69 87 LEU A O 1
ATOM 624 N N . PHE A 1 88 ? 2.602 -3.699 -13.497 1.00 96.69 88 PHE A N 1
ATOM 625 C CA . PHE A 1 88 ? 4.044 -3.567 -13.699 1.00 96.69 88 PHE A CA 1
ATOM 626 C C . PHE A 1 88 ? 4.708 -4.902 -13.997 1.00 96.69 88 PHE A C 1
ATOM 628 O O . PHE A 1 88 ? 5.522 -4.966 -14.912 1.00 96.69 88 PHE A O 1
ATOM 635 N N . ILE A 1 89 ? 4.346 -5.968 -13.277 1.00 94.56 89 ILE A N 1
ATOM 636 C CA . ILE A 1 89 ? 4.845 -7.312 -13.578 1.00 94.56 89 ILE A CA 1
ATOM 637 C C . ILE A 1 89 ? 4.427 -7.694 -14.998 1.00 94.56 89 ILE A C 1
ATOM 639 O O . ILE A 1 89 ? 5.277 -8.091 -15.783 1.00 94.56 89 ILE A O 1
ATOM 643 N N . GLY A 1 90 ? 3.156 -7.503 -15.361 1.00 91.88 90 GLY A N 1
ATOM 644 C CA . GLY A 1 90 ? 2.665 -7.774 -16.711 1.00 91.88 90 GLY A CA 1
ATOM 645 C C . GLY A 1 90 ? 3.423 -7.011 -17.802 1.00 91.88 90 GLY A C 1
ATOM 646 O O . GLY A 1 90 ? 3.720 -7.584 -18.846 1.00 91.88 90 GLY A O 1
ATOM 647 N N . LEU A 1 91 ? 3.773 -5.748 -17.548 1.00 94.50 91 LEU A N 1
ATOM 648 C CA . LEU A 1 91 ? 4.530 -4.909 -18.480 1.00 94.50 91 LEU A CA 1
ATOM 649 C C . LEU A 1 91 ? 6.025 -5.267 -18.539 1.00 94.50 91 LEU A C 1
ATOM 651 O O . LEU A 1 91 ? 6.641 -5.126 -19.590 1.00 94.50 91 LEU A O 1
ATOM 655 N N . ALA A 1 92 ? 6.607 -5.719 -17.427 1.00 93.25 92 ALA A N 1
ATOM 656 C CA . ALA A 1 92 ? 8.011 -6.115 -17.331 1.00 93.25 92 ALA A CA 1
ATOM 657 C C . ALA A 1 92 ? 8.285 -7.532 -17.871 1.00 93.25 92 ALA A C 1
ATOM 659 O O . ALA A 1 92 ? 9.445 -7.931 -17.977 1.00 93.25 92 ALA A O 1
ATOM 660 N N . LEU A 1 93 ? 7.244 -8.308 -18.193 1.00 89.62 93 LEU A N 1
ATOM 661 C CA . LEU A 1 93 ? 7.393 -9.643 -18.765 1.00 89.62 93 LEU A CA 1
ATOM 662 C C . LEU A 1 93 ? 7.830 -9.569 -20.231 1.00 89.62 93 LEU A C 1
ATOM 664 O O . LEU A 1 93 ? 7.124 -9.050 -21.094 1.00 89.62 93 LEU A O 1
ATOM 668 N N . ASP A 1 94 ? 8.974 -10.184 -20.518 1.00 88.44 94 ASP A N 1
ATOM 669 C CA . ASP A 1 94 ? 9.455 -10.382 -21.879 1.00 88.44 94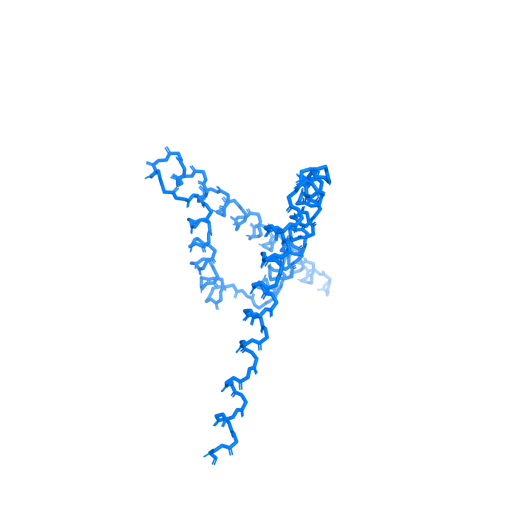 ASP A CA 1
ATOM 670 C C . ASP A 1 94 ? 8.881 -11.685 -22.466 1.00 88.44 94 ASP A C 1
ATOM 672 O O . ASP A 1 94 ? 9.271 -12.798 -22.096 1.00 88.44 94 ASP A O 1
ATOM 676 N N . PHE A 1 95 ? 7.943 -11.550 -23.408 1.00 83.69 95 PHE A N 1
ATOM 677 C CA . PHE A 1 95 ? 7.299 -12.686 -24.077 1.00 83.69 95 PHE A CA 1
ATOM 678 C C . PHE A 1 95 ? 8.262 -13.545 -24.905 1.00 83.69 95 PHE A C 1
ATOM 680 O O . PHE A 1 95 ? 7.990 -14.730 -25.122 1.00 83.69 95 PHE A O 1
ATOM 687 N N . GLN A 1 96 ? 9.369 -12.973 -25.380 1.00 84.38 96 GLN A N 1
ATOM 688 C CA . GLN A 1 96 ? 10.351 -13.692 -26.182 1.00 84.38 96 GLN A CA 1
ATOM 689 C C . GLN A 1 96 ? 11.183 -14.616 -25.289 1.00 84.38 96 GLN A C 1
ATOM 691 O O . GLN A 1 96 ? 11.304 -15.809 -25.571 1.00 84.38 96 GLN A O 1
ATOM 696 N N . LEU A 1 97 ? 11.628 -14.105 -24.139 1.00 81.62 97 LEU A N 1
ATOM 697 C CA . LEU A 1 97 ? 12.418 -14.861 -23.165 1.00 81.62 97 LEU A CA 1
ATOM 698 C C . LEU A 1 97 ? 11.623 -16.034 -22.560 1.00 81.62 97 LEU A C 1
ATOM 700 O O . LEU A 1 97 ? 12.178 -17.114 -22.342 1.00 81.62 97 LEU A O 1
ATOM 704 N N . ILE A 1 98 ? 10.308 -15.854 -22.370 1.00 82.00 98 ILE A N 1
ATOM 705 C CA . ILE A 1 98 ? 9.378 -16.910 -21.932 1.00 82.00 98 ILE A CA 1
ATOM 706 C C . ILE A 1 98 ? 9.246 -18.011 -22.985 1.00 82.00 98 ILE A C 1
ATOM 708 O O . ILE A 1 98 ? 9.235 -19.192 -22.634 1.00 82.00 98 ILE A O 1
ATOM 712 N N . ARG A 1 99 ? 9.143 -17.642 -24.270 1.00 80.19 99 ARG A N 1
ATOM 713 C CA . ARG A 1 99 ? 9.010 -18.617 -25.360 1.00 80.19 99 ARG A CA 1
ATOM 714 C C . ARG A 1 99 ? 10.264 -19.481 -25.480 1.00 80.19 99 ARG A C 1
ATOM 716 O O . ARG A 1 99 ? 10.143 -20.697 -25.613 1.00 80.19 99 ARG A O 1
ATOM 723 N N . ASP A 1 100 ? 11.435 -18.864 -25.371 1.00 86.50 100 ASP A N 1
ATOM 724 C CA . ASP A 1 100 ? 12.721 -19.560 -25.459 1.00 86.50 100 ASP A CA 1
ATOM 725 C C . ASP A 1 100 ? 12.982 -20.444 -24.224 1.00 86.50 100 ASP A C 1
ATOM 727 O O . ASP A 1 100 ? 13.625 -21.488 -24.323 1.00 86.50 100 ASP A O 1
ATOM 731 N N . ASN A 1 101 ? 12.418 -20.082 -23.065 1.00 85.19 101 ASN A N 1
ATOM 732 C CA . ASN A 1 101 ? 12.572 -20.794 -21.791 1.00 85.19 101 ASN A CA 1
ATOM 733 C C . ASN A 1 101 ? 11.246 -21.389 -21.289 1.00 85.19 101 ASN A C 1
ATOM 735 O O . ASN A 1 101 ? 10.900 -21.305 -20.103 1.00 85.19 101 ASN A O 1
ATOM 739 N N . LEU A 1 102 ? 10.502 -22.034 -22.191 1.00 81.00 102 LEU A N 1
ATOM 740 C CA . LEU A 1 102 ? 9.176 -22.581 -21.890 1.00 81.00 102 LEU A CA 1
ATOM 741 C C . LEU A 1 102 ? 9.216 -23.681 -20.813 1.00 81.00 102 LEU A C 1
ATOM 743 O O . LEU A 1 102 ? 8.339 -23.747 -19.953 1.00 81.00 102 LEU A O 1
ATOM 747 N N . ALA A 1 103 ? 10.255 -24.524 -20.830 1.00 84.88 103 ALA A N 1
ATOM 748 C CA . ALA A 1 103 ? 10.418 -25.627 -19.883 1.00 84.88 103 ALA A CA 1
ATOM 749 C C . ALA A 1 103 ? 10.597 -25.161 -18.418 1.00 84.88 103 ALA A C 1
ATOM 751 O O . ALA A 1 103 ? 9.787 -25.561 -17.577 1.00 84.88 103 ALA A O 1
ATOM 752 N N . PRO A 1 104 ? 11.580 -24.303 -18.070 1.00 83.81 104 PRO A N 1
ATOM 753 C CA . PRO A 1 104 ? 11.737 -23.826 -16.693 1.00 83.81 104 PRO A CA 1
ATOM 754 C C . PRO A 1 104 ? 10.559 -22.957 -16.230 1.00 83.81 104 PRO A C 1
ATOM 756 O O . PRO A 1 104 ? 10.147 -23.066 -15.074 1.00 83.81 104 PRO A O 1
ATOM 759 N N . THR A 1 105 ? 9.951 -22.170 -17.125 1.00 84.62 105 THR A N 1
ATOM 760 C CA . THR A 1 105 ? 8.754 -21.375 -16.800 1.00 84.62 105 THR A CA 1
ATOM 761 C C . THR A 1 105 ? 7.563 -22.276 -16.455 1.00 84.62 105 THR A C 1
ATOM 763 O O . THR A 1 105 ? 6.891 -22.063 -15.445 1.00 84.62 105 THR A O 1
ATOM 766 N N . GLY A 1 106 ? 7.339 -23.339 -17.237 1.00 85.31 106 GLY A N 1
ATOM 767 C CA . GLY A 1 106 ? 6.289 -24.326 -16.976 1.00 85.31 106 GLY A CA 1
ATOM 768 C C . GLY A 1 106 ? 6.485 -25.078 -15.656 1.00 85.31 106 GLY A C 1
ATOM 769 O O . GLY A 1 106 ? 5.519 -25.273 -14.917 1.00 85.31 106 GLY A O 1
ATOM 770 N N . ILE A 1 107 ? 7.729 -25.436 -15.314 1.00 89.62 107 ILE A N 1
ATOM 771 C CA . ILE A 1 107 ? 8.054 -26.056 -14.018 1.00 89.62 107 ILE A CA 1
ATOM 772 C C . ILE A 1 107 ? 7.755 -25.091 -12.867 1.00 89.62 107 ILE A C 1
ATOM 774 O O . ILE A 1 107 ? 7.162 -25.508 -11.874 1.00 89.62 107 ILE A O 1
ATOM 778 N N . GLY A 1 108 ? 8.107 -23.808 -13.003 1.00 87.12 108 GLY A N 1
ATOM 779 C CA . GLY A 1 108 ? 7.784 -22.782 -12.009 1.00 87.12 108 GLY A CA 1
ATOM 780 C C . GLY A 1 108 ? 6.278 -22.673 -11.754 1.00 87.12 108 GLY A C 1
ATOM 781 O O . GLY A 1 108 ? 5.839 -22.737 -10.605 1.00 87.12 108 GLY A O 1
ATOM 782 N N . ILE A 1 109 ? 5.475 -22.607 -12.822 1.00 87.25 109 ILE A N 1
ATOM 783 C CA . ILE A 1 109 ? 4.006 -22.568 -12.726 1.00 87.25 109 ILE A CA 1
ATOM 784 C C . ILE A 1 109 ? 3.470 -23.839 -12.051 1.00 87.25 109 ILE A C 1
ATOM 786 O O . ILE A 1 109 ? 2.673 -23.754 -11.115 1.00 87.25 109 ILE A O 1
ATOM 790 N N . ALA A 1 110 ? 3.932 -25.020 -12.474 1.00 89.06 110 ALA A N 1
ATOM 791 C CA . ALA A 1 110 ? 3.514 -26.292 -11.887 1.00 89.06 110 ALA A CA 1
ATOM 792 C C . ALA A 1 110 ? 3.879 -26.386 -10.396 1.00 89.06 110 ALA A C 1
ATOM 794 O O . ALA A 1 110 ? 3.056 -26.812 -9.585 1.00 89.06 110 ALA A O 1
ATOM 795 N N . ALA A 1 111 ? 5.079 -25.941 -10.015 1.00 88.50 111 ALA A N 1
ATOM 796 C CA . ALA A 1 111 ? 5.526 -25.914 -8.627 1.00 88.50 111 ALA A CA 1
ATOM 797 C C . ALA A 1 111 ? 4.632 -25.013 -7.762 1.00 88.50 111 ALA A C 1
ATOM 799 O O . ALA A 1 111 ? 4.209 -25.434 -6.682 1.00 88.50 111 ALA A O 1
ATOM 800 N N . VAL A 1 112 ? 4.281 -23.817 -8.254 1.00 89.00 112 VAL A N 1
ATOM 801 C CA . VAL A 1 112 ? 3.350 -22.911 -7.563 1.00 89.00 112 VAL A CA 1
ATOM 802 C C . VAL A 1 112 ? 1.977 -23.569 -7.409 1.00 89.00 112 VAL A C 1
ATOM 804 O O . VAL A 1 112 ? 1.473 -23.638 -6.289 1.00 89.00 112 VAL A O 1
ATOM 807 N N . LEU A 1 113 ? 1.405 -24.142 -8.472 1.00 87.06 113 LEU A N 1
ATOM 808 C CA . LEU A 1 113 ? 0.092 -24.804 -8.423 1.00 87.06 113 LEU A CA 1
ATOM 809 C C . LEU A 1 113 ? 0.053 -25.980 -7.434 1.00 87.06 113 LEU A C 1
ATOM 811 O O . LEU A 1 113 ? -0.881 -26.091 -6.635 1.00 87.06 113 LEU A O 1
ATOM 815 N N . ILE A 1 114 ? 1.086 -26.828 -7.437 1.00 89.12 114 ILE A N 1
ATOM 816 C CA . ILE A 1 114 ? 1.210 -27.950 -6.493 1.00 89.12 114 ILE A CA 1
ATOM 817 C C . ILE A 1 114 ? 1.327 -27.428 -5.055 1.00 89.12 114 ILE A C 1
ATOM 819 O O . ILE A 1 114 ? 0.709 -27.987 -4.142 1.00 89.12 114 ILE A O 1
ATOM 823 N N . SER A 1 115 ? 2.087 -26.346 -4.842 1.00 87.06 115 SER A N 1
ATOM 824 C CA . SER A 1 115 ? 2.252 -25.731 -3.521 1.00 87.06 115 SER A CA 1
ATOM 825 C C . SER A 1 115 ? 0.933 -25.190 -2.962 1.00 87.06 115 SER A C 1
ATOM 827 O O . SER A 1 115 ? 0.666 -25.339 -1.766 1.00 87.06 115 SER A O 1
ATOM 829 N N . THR A 1 116 ? 0.091 -24.614 -3.824 1.00 77.38 116 THR A N 1
ATOM 830 C CA . THR A 1 116 ? -1.205 -24.045 -3.442 1.00 77.38 116 THR A CA 1
ATOM 831 C C . THR A 1 116 ? -2.232 -25.149 -3.194 1.00 77.38 116 THR A C 1
ATOM 833 O O . THR A 1 116 ? -2.946 -25.105 -2.196 1.00 77.38 116 THR A O 1
ATOM 836 N N . SER A 1 117 ? -2.246 -26.201 -4.022 1.00 82.94 117 SER A N 1
ATOM 837 C CA . SER A 1 117 ? -3.138 -27.360 -3.854 1.00 82.94 117 SER A CA 1
ATOM 838 C C . SER A 1 117 ? -2.913 -28.095 -2.524 1.00 82.94 117 SER A C 1
ATOM 840 O O . SER A 1 117 ? -3.865 -28.412 -1.809 1.00 82.94 117 SER A O 1
ATOM 842 N N . ARG A 1 118 ? -1.650 -28.309 -2.129 1.00 70.12 118 ARG A N 1
ATOM 843 C CA . ARG A 1 118 ? -1.317 -29.011 -0.875 1.00 70.12 118 ARG A CA 1
ATOM 844 C C . ARG A 1 118 ? -1.669 -28.235 0.392 1.00 70.12 118 ARG A C 1
ATOM 846 O O . ARG A 1 118 ? -1.783 -28.835 1.455 1.00 70.12 118 ARG A O 1
ATOM 853 N N . ARG A 1 119 ? -1.857 -26.919 0.302 1.00 60.62 119 ARG A N 1
ATOM 854 C CA . ARG A 1 119 ? -2.126 -26.070 1.469 1.00 60.62 119 ARG A CA 1
ATOM 855 C C . ARG A 1 119 ? -3.591 -26.128 1.932 1.00 60.62 119 ARG A C 1
ATOM 857 O O . ARG A 1 119 ? -3.866 -25.770 3.069 1.00 60.62 119 ARG A O 1
ATOM 864 N N . LEU A 1 120 ? -4.506 -26.627 1.092 1.00 61.53 120 LEU A N 1
ATOM 865 C CA . LEU A 1 120 ? -5.951 -26.699 1.372 1.00 61.53 120 LEU A CA 1
ATOM 866 C C . LEU A 1 120 ? -6.403 -27.996 2.068 1.0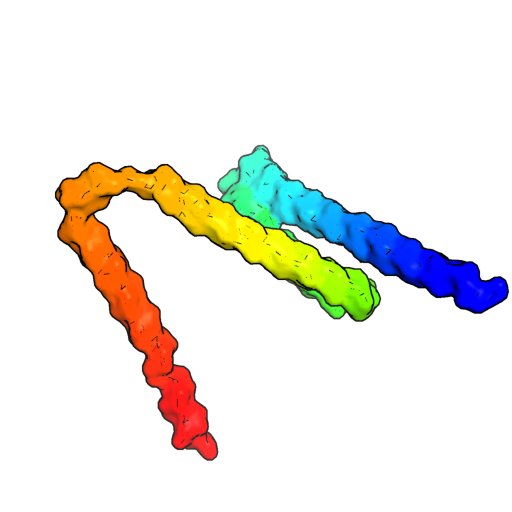0 61.53 120 LEU A C 1
ATOM 868 O O . LEU A 1 120 ? -7.508 -28.048 2.599 1.00 61.53 120 LEU A O 1
ATOM 872 N N . THR A 1 121 ? -5.588 -29.052 2.075 1.00 69.00 121 THR A N 1
ATOM 873 C CA . THR A 1 121 ? -6.021 -30.391 2.518 1.00 69.00 121 THR A CA 1
ATOM 874 C C . THR A 1 121 ? -5.838 -30.737 4.006 1.00 69.00 121 THR A C 1
ATOM 876 O O . THR A 1 121 ? -6.639 -31.539 4.484 1.00 69.00 121 THR A O 1
ATOM 879 N N . PRO A 1 122 ? -4.894 -30.181 4.797 1.00 65.06 122 PRO A N 1
ATOM 880 C CA . PRO A 1 122 ? -4.713 -30.655 6.174 1.00 65.06 122 PRO A CA 1
ATOM 881 C C . PRO A 1 122 ? -5.635 -29.985 7.209 1.00 65.06 122 PRO A C 1
ATOM 883 O O . PRO A 1 122 ? -5.786 -30.507 8.312 1.00 65.06 122 PRO A O 1
ATOM 886 N N . THR A 1 123 ? -6.251 -28.841 6.900 1.00 61.31 123 THR A N 1
ATOM 887 C CA . THR A 1 123 ? -6.936 -28.016 7.914 1.00 61.31 123 THR A CA 1
ATOM 888 C C . THR A 1 123 ? -8.349 -28.502 8.245 1.00 61.31 123 THR A C 1
ATOM 890 O O . THR A 1 123 ? -8.778 -28.394 9.390 1.00 61.31 123 THR A O 1
ATOM 893 N N . ILE A 1 124 ? -9.073 -29.090 7.285 1.00 61.75 124 ILE A N 1
ATOM 894 C CA . ILE A 1 124 ? -10.475 -29.493 7.500 1.00 61.75 124 ILE A CA 1
ATOM 895 C C . ILE A 1 124 ? -10.606 -30.835 8.236 1.00 61.75 124 ILE A C 1
ATOM 897 O O . ILE A 1 124 ? -11.566 -31.050 8.972 1.00 61.75 124 ILE A O 1
ATOM 901 N N . SER A 1 125 ? -9.611 -31.721 8.114 1.00 62.41 125 SER A N 1
ATOM 902 C CA . SER A 1 125 ? -9.627 -33.037 8.768 1.00 62.41 125 SER A CA 1
ATOM 903 C C . SER A 1 125 ? -9.383 -32.983 10.280 1.00 62.41 125 SER A C 1
ATOM 905 O O . SER A 1 125 ? -9.613 -33.980 10.963 1.00 62.41 125 SER A O 1
ATOM 907 N N . TRP A 1 126 ? -8.910 -31.846 10.805 1.00 56.16 126 TRP A N 1
ATOM 908 C CA . TRP A 1 126 ? -8.685 -31.633 12.239 1.00 56.16 126 TRP A CA 1
ATOM 909 C C . TRP A 1 126 ? -9.947 -31.184 12.988 1.00 56.16 126 TRP A C 1
ATOM 911 O O . TRP A 1 126 ? -10.142 -31.602 14.124 1.00 56.16 126 TRP A O 1
ATOM 921 N N . CYS A 1 127 ? -10.838 -30.412 12.354 1.00 61.91 127 CYS A N 1
ATOM 922 C CA . CYS A 1 127 ? -12.102 -29.991 12.979 1.00 61.91 127 CYS A CA 1
ATOM 923 C C . CYS A 1 127 ? -13.169 -31.096 13.021 1.00 61.91 127 CYS A C 1
ATOM 925 O O . CYS A 1 127 ? -14.085 -31.020 13.824 1.00 61.91 127 CYS A O 1
ATOM 927 N N . ALA A 1 128 ? -13.063 -32.135 12.189 1.00 63.34 128 ALA A N 1
ATOM 928 C CA . ALA A 1 128 ? -14.029 -33.239 12.173 1.00 63.34 128 ALA A CA 1
ATOM 929 C C . ALA A 1 128 ? -13.740 -34.341 13.219 1.00 63.34 128 ALA A C 1
ATOM 931 O O . ALA A 1 128 ? -14.383 -35.389 13.194 1.00 63.34 128 ALA A O 1
ATOM 932 N N . ARG A 1 129 ? -12.740 -34.149 14.097 1.00 67.31 129 ARG A N 1
ATOM 933 C CA . ARG A 1 129 ? -12.283 -35.145 15.089 1.00 67.31 129 ARG A CA 1
ATOM 934 C C . ARG A 1 129 ? -12.509 -34.717 16.554 1.00 67.31 129 ARG A C 1
ATOM 936 O O . ARG A 1 129 ? -12.122 -35.461 17.450 1.00 67.31 129 ARG A O 1
ATOM 943 N N . THR A 1 130 ? -13.131 -33.566 16.805 1.00 63.16 130 THR A N 1
ATOM 944 C CA . THR A 1 130 ? -13.528 -33.087 18.147 1.00 63.16 130 THR A CA 1
ATOM 945 C C . THR A 1 130 ? -15.035 -32.967 18.233 1.00 63.16 1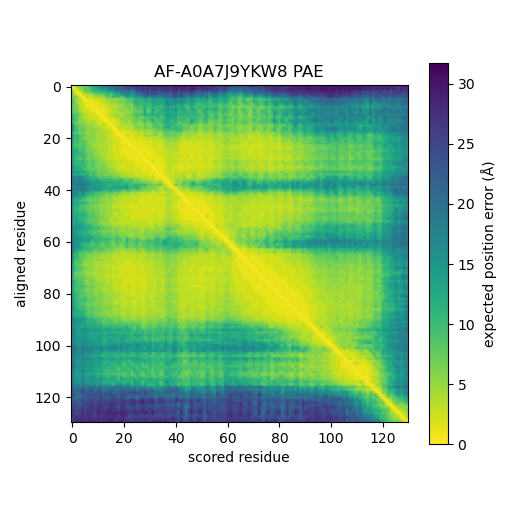30 THR A C 1
ATOM 947 O O . THR A 1 130 ? -15.597 -33.432 19.244 1.00 63.16 130 THR A O 1
#

Sequence (130 aa):
MLNDGVAIVLYEILLVGAMGTSLTVAVAYGSFVLSEGIVGASGVMATVAAGIAMGGMLESRAGESVRDLLRELWESLGFIANALLFLFIGLALDFQLIRDNLAPTGIGIAAVLISTSRRLTPTISWCART

Mean predicted aligned error: 9.68 Å

Nearest PDB structures (foldseek):
  8ctn-assembly2_B  TM=3.619E-01  e=5.185E+00  Bacillus cereus m1550
  3t4d-assembly2_B  TM=3.659E-01  e=5.854E+00  Bacillus cereus ATCC 14579
  3t4z-assembly2_B  TM=3.643E-01  e=7.023E+00  Bacillus cereus ATCC 14579

Radius of gyration: 22.45 Å; Cα contacts (8 Å, |Δi|>4): 42; chains: 1; bounding box: 50×61×47 Å

Secondary structure (DSSP, 8-state):
--SHHHHHHHHHHHHHHHHHHHHHHHHHHHHHHHIIIII-S-HHHHHHHHHHHHHHHHHHHS-HHHHHHHHHHHHHHHHHHHHHHHHHHHHH--HHHHHHTHHHHHHHHHHHHHHHHHHSSSSHHHHTT-